Protein AF-A0A947S0Z4-F1 (afdb_monomer_lite)

pLDDT: mean 82.95, std 13.05, range [51.72, 96.88]

Foldseek 3Di:
DADDPVLLVQLVVCVVPDPLVVSCVVSVHDSVNSVVSCVVVVDDDDDPVVVVVVVVVVVVVVVVCPVVVVVLVVLLVVLCVVLVVVLQPADDDVCCVLAVVDPCQLVLVVCVVVVVVVSNVSSVLCVPCNNPSNSVSVVVSVVVSVVSVVVVVVVVD

Structure (mmCIF, N/CA/C/O backbone):
data_AF-A0A947S0Z4-F1
#
_entry.id   AF-A0A947S0Z4-F1
#
loop_
_atom_site.group_PDB
_atom_site.id
_atom_site.type_symbol
_atom_site.label_atom_id
_atom_site.label_alt_id
_atom_site.label_comp_id
_atom_site.label_asym_id
_atom_site.label_entity_id
_atom_site.label_seq_id
_atom_site.pdbx_PDB_ins_code
_atom_site.Cartn_x
_atom_site.Cartn_y
_atom_site.Cartn_z
_atom_site.occupancy
_atom_site.B_iso_or_equiv
_atom_site.auth_seq_id
_atom_site.auth_comp_id
_atom_site.auth_asym_id
_atom_site.auth_atom_id
_atom_site.pdbx_PDB_model_num
ATOM 1 N N . MET A 1 1 ? -19.292 -3.425 36.545 1.00 58.38 1 MET A N 1
ATOM 2 C CA . MET A 1 1 ? -19.664 -4.136 37.789 1.00 58.38 1 MET A CA 1
ATOM 3 C C . MET A 1 1 ? -19.475 -3.201 38.978 1.00 58.38 1 MET A C 1
ATOM 5 O O . MET A 1 1 ? -18.465 -2.505 39.003 1.00 58.38 1 MET A O 1
ATOM 9 N N . PRO A 1 2 ? -20.421 -3.121 39.925 1.00 74.00 2 PRO A N 1
ATOM 10 C CA . PRO A 1 2 ? -20.251 -2.324 41.139 1.00 74.00 2 PRO A CA 1
ATOM 11 C C . PRO A 1 2 ? -19.245 -2.976 42.106 1.00 74.00 2 PRO A C 1
ATOM 13 O O . PRO A 1 2 ? -19.166 -4.197 42.194 1.00 74.00 2 PRO A O 1
ATOM 16 N N . LEU A 1 3 ? -18.493 -2.160 42.855 1.00 80.56 3 LEU A N 1
ATOM 17 C CA . LEU A 1 3 ? -17.556 -2.642 43.880 1.00 80.56 3 LEU A CA 1
ATOM 18 C C . LEU A 1 3 ? -18.289 -3.345 45.032 1.00 80.56 3 LEU A C 1
ATOM 20 O O . LEU A 1 3 ? -19.198 -2.766 45.645 1.00 80.56 3 LEU A O 1
ATOM 24 N N . SER A 1 4 ? -17.817 -4.539 45.391 1.00 85.00 4 SER A N 1
ATOM 25 C CA . SER A 1 4 ? -18.275 -5.295 46.560 1.00 85.00 4 SER A CA 1
ATOM 26 C C . SER A 1 4 ? -17.921 -4.587 47.878 1.00 85.00 4 SER A C 1
ATOM 28 O O . SER A 1 4 ? -16.979 -3.791 47.960 1.00 85.00 4 SER A O 1
ATOM 30 N N . LYS A 1 5 ? -18.671 -4.888 48.947 1.00 83.06 5 LYS A N 1
ATOM 31 C CA . LYS A 1 5 ? -18.429 -4.356 50.302 1.00 83.06 5 LYS A CA 1
ATOM 32 C C . LYS A 1 5 ? -17.011 -4.681 50.799 1.00 83.06 5 LYS A C 1
ATOM 34 O O . LYS A 1 5 ? -16.371 -3.821 51.405 1.00 83.06 5 LYS A O 1
ATOM 39 N N . SER A 1 6 ? -16.496 -5.874 50.490 1.00 82.31 6 SER A N 1
ATOM 40 C CA . SER A 1 6 ? -15.129 -6.292 50.843 1.00 82.31 6 SER A CA 1
ATOM 41 C C . SER A 1 6 ? -14.069 -5.438 50.137 1.00 82.31 6 SER A C 1
ATOM 43 O O . SER A 1 6 ? -13.143 -4.939 50.775 1.00 82.31 6 SER A O 1
ATOM 45 N N . GLN A 1 7 ? -14.255 -5.181 48.842 1.00 83.56 7 GLN A N 1
ATOM 46 C CA . GLN A 1 7 ? -13.343 -4.390 48.013 1.00 83.56 7 GLN A CA 1
ATOM 47 C C . GLN A 1 7 ? -13.259 -2.936 48.498 1.00 83.56 7 GLN A C 1
ATOM 49 O O . GLN A 1 7 ? -12.165 -2.401 48.655 1.00 83.56 7 GLN A O 1
ATOM 54 N N . LYS A 1 8 ? -14.395 -2.320 48.852 1.00 85.19 8 LYS A N 1
ATOM 55 C CA . LYS A 1 8 ? -14.441 -0.963 49.436 1.00 85.19 8 LYS A CA 1
ATOM 56 C C . LYS A 1 8 ? -13.653 -0.862 50.747 1.00 85.19 8 LYS A C 1
ATOM 58 O O . LYS A 1 8 ? -12.938 0.116 50.964 1.00 85.19 8 LYS A O 1
ATOM 63 N N . LYS A 1 9 ? -13.745 -1.883 51.609 1.00 85.38 9 LYS A N 1
ATOM 64 C CA . LYS A 1 9 ? -12.988 -1.951 52.871 1.00 85.38 9 LYS A CA 1
ATOM 65 C C . LYS A 1 9 ? -11.477 -1.995 52.617 1.00 85.38 9 LYS A C 1
ATOM 67 O O . LYS A 1 9 ? -10.726 -1.298 53.296 1.00 85.38 9 LYS A O 1
ATOM 72 N N . ILE A 1 10 ? -11.038 -2.760 51.615 1.00 83.06 10 ILE A N 1
ATOM 73 C CA . ILE A 1 10 ? -9.619 -2.871 51.244 1.00 83.06 10 ILE A CA 1
ATOM 74 C C . ILE A 1 10 ? -9.102 -1.563 50.636 1.00 83.06 10 ILE A C 1
ATOM 76 O O . ILE A 1 10 ? -8.021 -1.118 51.021 1.00 83.06 10 ILE A O 1
ATOM 80 N N . ILE A 1 11 ? -9.882 -0.913 49.761 1.00 83.19 11 ILE A N 1
ATOM 81 C CA . ILE A 1 11 ? -9.530 0.396 49.184 1.00 83.19 11 ILE A CA 1
ATOM 82 C C . ILE A 1 11 ? -9.284 1.411 50.304 1.00 83.19 11 ILE A C 1
ATOM 84 O O . ILE A 1 11 ? -8.232 2.038 50.336 1.00 83.19 11 ILE A O 1
ATOM 88 N N . ASN A 1 12 ? -10.192 1.506 51.279 1.00 82.38 12 ASN A N 1
ATOM 89 C CA . ASN A 1 12 ? -10.043 2.437 52.401 1.00 82.38 12 ASN A CA 1
ATOM 90 C C . ASN A 1 12 ? -8.803 2.159 53.268 1.00 82.38 12 ASN A C 1
ATOM 92 O O . ASN A 1 12 ? -8.225 3.096 53.809 1.00 82.38 12 ASN A O 1
ATOM 96 N N . LYS A 1 13 ? -8.389 0.892 53.397 1.00 83.62 13 LYS A N 1
ATOM 97 C CA . LYS A 1 13 ? -7.221 0.500 54.201 1.00 83.62 13 LYS A CA 1
ATOM 98 C C . LYS A 1 13 ? -5.891 0.724 53.470 1.00 83.62 13 LYS A C 1
ATOM 100 O O . LYS A 1 13 ? -4.904 1.066 54.114 1.00 83.62 13 LYS A O 1
ATOM 105 N N . LYS A 1 14 ? -5.846 0.492 52.153 1.00 81.19 14 LYS A N 1
ATOM 106 C CA . LYS A 1 14 ? -4.604 0.513 51.357 1.00 81.19 14 LYS A CA 1
ATOM 107 C C . LYS A 1 14 ? -4.337 1.841 50.652 1.00 81.19 14 LYS A C 1
ATOM 109 O O . LYS A 1 14 ? -3.178 2.221 50.538 1.00 81.19 14 LYS A O 1
ATOM 114 N N . TYR A 1 15 ? -5.373 2.553 50.214 1.00 71.44 15 TYR A N 1
ATOM 115 C CA . TYR A 1 15 ? -5.228 3.775 49.419 1.00 71.44 15 TYR A CA 1
ATOM 116 C C . TYR A 1 15 ? -4.416 4.902 50.087 1.00 71.44 15 TYR A C 1
ATOM 118 O O . TYR A 1 15 ? -3.659 5.561 49.386 1.00 71.44 15 TYR A O 1
ATOM 126 N N . PRO A 1 16 ? -4.467 5.118 51.418 1.00 72.94 16 PRO A N 1
ATOM 127 C CA . PRO A 1 16 ? -3.610 6.133 52.035 1.00 72.94 16 PRO A CA 1
ATOM 128 C C . PR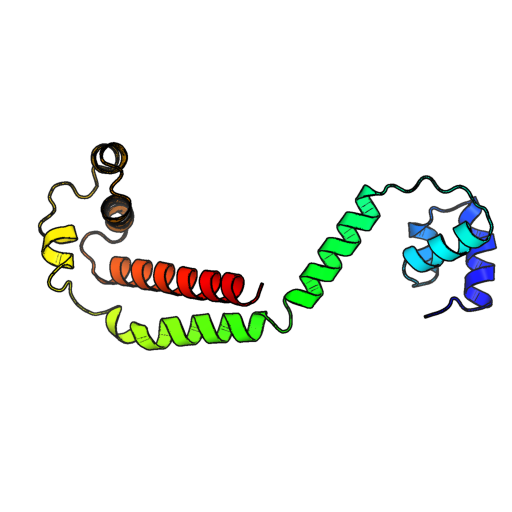O A 1 16 ? -2.107 5.827 51.914 1.00 72.94 16 PRO A C 1
ATOM 130 O O . PRO A 1 16 ? -1.293 6.722 52.097 1.00 72.94 16 PRO A O 1
ATOM 133 N N . LYS A 1 17 ? -1.739 4.565 51.646 1.00 77.19 17 LYS A N 1
ATOM 134 C CA . LYS A 1 17 ? -0.350 4.080 51.601 1.00 77.19 17 LYS A CA 1
ATOM 135 C C . LYS A 1 17 ? 0.129 3.732 50.188 1.00 77.19 17 LYS A C 1
ATOM 137 O O . LYS A 1 17 ? 1.324 3.774 49.932 1.00 77.19 17 LYS A O 1
ATOM 142 N N . ASN A 1 18 ? -0.793 3.391 49.289 1.00 74.94 18 ASN A N 1
ATOM 143 C CA . ASN A 1 18 ? -0.501 2.861 47.960 1.00 74.94 18 ASN A CA 1
ATOM 144 C C . ASN A 1 18 ? -1.173 3.705 46.876 1.00 74.94 18 ASN A C 1
ATOM 146 O O . ASN A 1 18 ? -2.269 4.230 47.073 1.00 74.94 18 ASN A O 1
ATOM 150 N N . SER A 1 19 ? -0.577 3.753 45.685 1.00 78.31 19 SER A N 1
ATOM 151 C CA . SER A 1 19 ? -1.202 4.429 44.544 1.00 78.31 19 SER A CA 1
ATOM 152 C C . SER A 1 19 ? -2.518 3.749 44.128 1.00 78.31 19 SER A C 1
ATOM 154 O O . SER A 1 19 ? -2.777 2.579 44.440 1.00 78.31 19 SER A O 1
ATOM 156 N N . VAL A 1 20 ? -3.368 4.476 43.392 1.00 77.75 20 VAL A N 1
ATOM 157 C CA . VAL A 1 20 ? -4.626 3.945 42.828 1.00 77.75 20 VAL A CA 1
ATOM 158 C C . VAL A 1 20 ? -4.367 2.658 42.038 1.00 77.75 20 VAL A C 1
ATOM 160 O O . VAL A 1 20 ? -5.071 1.670 42.234 1.00 77.75 20 VAL A O 1
ATOM 163 N N . SER A 1 21 ? -3.314 2.655 41.215 1.00 76.00 21 SER A N 1
ATOM 164 C CA . SER A 1 21 ? -2.920 1.522 40.372 1.00 76.00 21 SER A CA 1
ATOM 165 C C . SER A 1 21 ? -2.524 0.293 41.196 1.00 76.00 21 SER A C 1
ATOM 167 O O . SER A 1 21 ? -3.026 -0.811 40.980 1.00 76.00 21 SER A O 1
ATOM 169 N N . GLN A 1 22 ? -1.711 0.484 42.241 1.00 77.50 22 GLN A N 1
ATOM 170 C CA . GLN A 1 22 ? -1.331 -0.596 43.159 1.00 77.50 22 GLN A CA 1
ATOM 171 C C . GLN A 1 22 ? -2.538 -1.146 43.931 1.00 77.50 22 GLN A C 1
ATOM 173 O O . GLN A 1 22 ? -2.656 -2.354 44.149 1.00 77.50 22 GLN A O 1
ATOM 178 N N . THR A 1 23 ? -3.457 -0.266 44.330 1.00 78.50 23 THR A N 1
ATOM 179 C CA . THR A 1 23 ? -4.677 -0.651 45.045 1.00 78.50 23 THR A CA 1
ATOM 180 C C . THR A 1 23 ? -5.593 -1.476 44.143 1.00 78.50 23 THR A C 1
ATOM 182 O O . THR A 1 23 ? -6.026 -2.551 44.555 1.00 78.50 23 THR A O 1
ATOM 185 N N . ALA A 1 24 ? -5.809 -1.034 42.904 1.00 80.38 24 ALA A N 1
ATOM 186 C CA . ALA A 1 24 ? -6.599 -1.727 41.889 1.00 80.38 24 ALA A CA 1
ATOM 187 C C . ALA A 1 24 ? -6.026 -3.113 41.554 1.00 80.38 24 ALA A C 1
ATOM 189 O O . ALA A 1 24 ? -6.744 -4.114 41.634 1.00 80.38 24 ALA A O 1
ATOM 190 N N . LYS A 1 25 ? -4.707 -3.196 41.321 1.00 83.69 25 LYS A N 1
ATOM 191 C CA . LYS A 1 25 ? -3.999 -4.458 41.059 1.00 83.69 25 LYS A CA 1
ATOM 192 C C . LYS A 1 25 ? -4.118 -5.441 42.225 1.00 83.69 25 LYS A C 1
ATOM 194 O O . LYS A 1 25 ? -4.318 -6.628 42.007 1.00 83.69 25 LYS A O 1
ATOM 199 N N . SER A 1 26 ? -4.079 -4.950 43.466 1.00 78.00 26 SER A N 1
ATOM 200 C CA . SER A 1 26 ? -4.195 -5.802 44.659 1.00 78.00 26 SER A CA 1
ATOM 201 C C . SER A 1 26 ? -5.597 -6.364 44.918 1.00 78.00 26 SER A C 1
ATOM 203 O O . SER A 1 26 ? -5.743 -7.264 45.741 1.00 78.00 26 SER A O 1
ATOM 205 N N . ILE A 1 27 ? -6.624 -5.810 44.268 1.00 82.12 27 ILE A N 1
ATOM 206 C CA . ILE A 1 27 ? -8.027 -6.225 44.414 1.00 82.12 27 ILE A CA 1
ATOM 207 C C . ILE A 1 27 ? -8.519 -6.902 43.117 1.00 82.12 27 ILE A C 1
ATOM 209 O O . ILE A 1 27 ? -9.616 -7.452 43.091 1.00 82.12 27 ILE A O 1
ATOM 213 N N . GLY A 1 28 ? -7.708 -6.896 42.050 1.00 80.75 28 GLY A N 1
ATOM 214 C CA . GLY A 1 28 ? -8.069 -7.454 40.745 1.00 80.75 28 GLY A CA 1
ATOM 215 C C . GLY A 1 28 ? -9.200 -6.685 40.059 1.00 80.75 28 GLY A C 1
ATOM 216 O O . GLY A 1 28 ? -10.027 -7.284 39.380 1.00 80.75 28 GLY A O 1
ATOM 217 N N . VAL A 1 29 ? -9.287 -5.371 40.280 1.00 82.38 29 VAL A N 1
ATOM 218 C CA . VAL A 1 29 ? -10.373 -4.523 39.761 1.00 82.38 29 VAL A CA 1
ATOM 219 C C . VAL A 1 29 ? -9.796 -3.452 38.844 1.00 82.38 29 VAL A C 1
ATOM 221 O O . VAL A 1 29 ? -8.670 -3.010 39.051 1.00 82.38 29 VAL A O 1
ATOM 224 N N . GLU A 1 30 ? -10.569 -3.010 37.850 1.00 78.31 30 GLU A N 1
ATOM 225 C CA . GLU A 1 30 ? -10.203 -1.862 37.015 1.00 78.31 30 GLU A CA 1
ATOM 226 C C . GLU A 1 30 ? -9.928 -0.609 37.868 1.00 78.31 30 GLU A C 1
ATOM 228 O O . GLU A 1 30 ? -10.695 -0.267 38.776 1.00 78.31 30 GLU A O 1
ATOM 233 N N . GLU A 1 31 ? -8.855 0.112 37.533 1.00 78.06 31 GLU A N 1
ATOM 234 C CA . GLU A 1 31 ? -8.451 1.358 38.203 1.00 78.06 31 GLU A CA 1
ATOM 235 C C . GLU A 1 31 ? -9.572 2.409 38.211 1.00 78.06 31 GLU A C 1
ATOM 237 O O . GLU A 1 31 ? -9.771 3.100 39.211 1.00 78.06 31 GLU A O 1
ATOM 242 N N . ASP A 1 32 ? -10.367 2.466 37.139 1.00 76.38 32 ASP A N 1
ATOM 243 C CA . ASP A 1 32 ? -11.504 3.382 36.983 1.00 76.38 32 ASP A CA 1
ATOM 244 C C . ASP A 1 32 ? -12.575 3.197 38.073 1.00 76.38 32 ASP A C 1
ATOM 246 O O . ASP A 1 32 ? -13.158 4.164 38.566 1.00 76.38 32 ASP A O 1
ATOM 250 N N . LEU A 1 33 ? -12.808 1.959 38.522 1.00 79.31 33 LEU A N 1
ATOM 251 C CA . LEU A 1 33 ? -13.787 1.680 39.576 1.00 79.31 33 LEU A CA 1
ATOM 252 C C . LEU A 1 33 ? -13.295 2.161 40.945 1.00 79.31 33 LEU A C 1
ATOM 254 O O . LEU A 1 33 ? -14.088 2.667 41.744 1.00 79.31 33 LEU A O 1
ATOM 258 N N . VAL A 1 34 ? -11.992 2.035 41.207 1.00 79.25 34 VAL A N 1
ATOM 259 C CA . VAL A 1 34 ? -11.357 2.534 42.434 1.00 79.25 34 VAL A CA 1
ATOM 260 C C . VAL A 1 34 ? -11.372 4.065 42.450 1.00 79.25 34 VAL A C 1
ATOM 262 O O . VAL A 1 34 ? -11.739 4.654 43.468 1.00 79.25 34 VAL A O 1
ATOM 265 N N . LEU A 1 35 ? -11.069 4.705 41.315 1.00 77.81 35 LEU A N 1
ATOM 266 C CA . LEU A 1 35 ? -11.138 6.161 41.147 1.00 77.81 35 LEU A CA 1
ATOM 267 C C . LEU A 1 35 ? -12.548 6.700 41.394 1.00 77.81 35 LEU A C 1
ATOM 269 O O . LEU A 1 35 ? -12.724 7.568 42.246 1.00 77.81 35 LEU A O 1
ATOM 273 N N . LYS A 1 36 ? -13.566 6.132 40.735 1.00 82.56 36 LYS A N 1
ATOM 274 C CA . LYS A 1 36 ? -14.973 6.535 40.913 1.00 82.56 36 LYS A CA 1
ATOM 275 C C . LYS A 1 36 ? -15.442 6.429 42.364 1.00 82.56 36 LYS A C 1
ATOM 277 O O . LYS A 1 36 ? -16.220 7.260 42.830 1.00 82.56 36 LYS A O 1
ATOM 282 N N . TYR A 1 37 ? -14.981 5.415 43.098 1.00 83.19 37 TYR A N 1
ATOM 283 C CA . TYR A 1 37 ? -15.312 5.259 44.516 1.00 83.19 37 TYR A CA 1
ATOM 284 C C . TYR A 1 37 ? -14.661 6.326 45.401 1.00 83.19 37 TYR A C 1
ATOM 286 O O . TYR A 1 37 ? -15.323 6.861 46.291 1.00 83.19 37 TYR A O 1
ATOM 294 N N . LEU A 1 38 ? -13.388 6.643 45.160 1.00 81.75 38 LEU A N 1
ATOM 295 C CA . LEU A 1 38 ? -12.654 7.654 45.922 1.00 81.75 38 LEU A CA 1
ATOM 296 C C . LEU A 1 38 ? -13.158 9.075 45.626 1.00 81.75 38 LEU A C 1
ATOM 298 O O . LEU A 1 38 ? -13.284 9.876 46.551 1.00 81.75 38 LEU A O 1
ATOM 302 N N . GLU A 1 39 ? -13.539 9.356 44.378 1.00 79.19 39 GLU A N 1
ATOM 303 C CA . GLU A 1 39 ? -14.181 10.614 43.975 1.00 79.19 39 GLU A CA 1
ATOM 304 C C . GLU A 1 39 ? -15.549 10.790 44.641 1.00 79.19 39 GLU A C 1
ATOM 306 O O . GLU A 1 39 ? -15.820 11.843 45.214 1.00 79.19 39 GLU A O 1
ATOM 311 N N . LYS A 1 40 ? -16.379 9.735 44.683 1.00 84.12 40 LYS A N 1
ATOM 312 C CA . LYS A 1 40 ? -17.658 9.748 45.421 1.00 84.12 40 LYS A CA 1
ATOM 313 C C . LYS A 1 40 ? -17.473 10.018 46.921 1.00 84.12 40 LYS A C 1
ATOM 315 O O . LYS A 1 40 ? -18.398 10.479 47.582 1.00 84.12 40 LYS A O 1
ATOM 320 N N . LYS A 1 41 ? -16.289 9.725 47.462 1.00 82.38 41 LYS A N 1
ATOM 321 C CA . LYS A 1 41 ? -15.918 9.959 48.863 1.00 82.38 41 LYS A CA 1
ATOM 322 C C . LYS A 1 41 ? -15.270 11.336 49.097 1.00 82.38 41 LYS A C 1
ATOM 324 O O 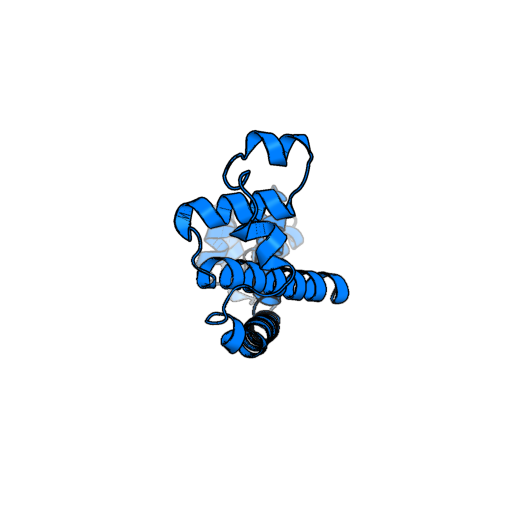. LYS A 1 41 ? -14.879 11.628 50.221 1.00 82.38 41 LYS A O 1
ATOM 329 N N . GLY A 1 42 ? -15.130 12.166 48.062 1.00 71.50 42 GLY A N 1
ATOM 330 C CA . GLY A 1 42 ? -14.562 13.513 48.169 1.00 71.50 42 GLY A CA 1
ATOM 331 C C . GLY A 1 42 ? -13.031 13.568 48.213 1.00 71.50 42 GLY A C 1
ATOM 332 O O . GLY A 1 42 ? -12.465 14.598 48.573 1.00 71.50 42 GLY A O 1
ATOM 333 N N . VAL A 1 43 ? -12.332 12.487 47.851 1.00 78.31 43 VAL A N 1
ATOM 334 C CA . VAL A 1 43 ? -10.864 12.490 47.782 1.00 78.31 43 VAL A CA 1
ATOM 335 C C . VAL A 1 43 ? -10.419 13.243 46.524 1.00 78.31 43 VAL A C 1
ATOM 337 O O . VAL A 1 43 ? -10.713 12.820 45.407 1.00 78.31 43 VAL A O 1
ATOM 340 N N . LYS A 1 44 ? -9.675 14.346 46.688 1.00 62.62 44 LYS A N 1
ATOM 341 C CA . LYS A 1 44 ? -9.085 15.098 45.568 1.00 62.62 44 LYS A CA 1
ATOM 342 C C . LYS A 1 44 ? -7.892 14.334 44.990 1.00 62.62 44 LYS A C 1
ATOM 344 O O . LYS A 1 44 ? -6.791 14.387 45.528 1.00 62.62 44 LYS A O 1
ATOM 349 N N . ILE A 1 45 ? -8.111 13.623 43.890 1.00 67.50 45 ILE A N 1
ATOM 350 C CA . ILE A 1 45 ? -7.061 12.911 43.152 1.00 67.50 45 ILE A CA 1
ATOM 351 C C . ILE A 1 45 ? -6.610 13.790 41.981 1.00 67.50 45 ILE A C 1
ATOM 353 O O . ILE A 1 45 ? -7.438 14.223 41.179 1.00 67.50 45 ILE A O 1
ATOM 357 N N . LYS A 1 46 ? -5.300 14.044 41.844 1.00 60.69 46 LYS A N 1
ATOM 358 C CA . LYS A 1 46 ? -4.738 14.644 40.621 1.00 60.69 46 LYS A CA 1
ATOM 359 C C . LYS A 1 46 ? -4.915 13.645 39.471 1.00 60.69 46 LYS A C 1
ATOM 361 O O . LYS A 1 46 ? -4.143 12.698 39.343 1.00 60.69 46 LYS A O 1
ATOM 366 N N . ARG A 1 47 ? -5.952 13.832 38.648 1.00 57.59 47 ARG A N 1
ATOM 367 C CA . ARG A 1 47 ? -6.133 13.069 37.405 1.00 57.59 47 ARG A CA 1
ATOM 368 C C . ARG A 1 47 ? -5.028 13.452 36.426 1.00 57.59 47 ARG A C 1
ATOM 370 O O . ARG A 1 47 ? -5.030 14.566 35.909 1.00 57.59 47 ARG A O 1
ATOM 377 N N . ASN A 1 48 ? -4.155 12.510 36.086 1.00 54.50 48 ASN A N 1
ATOM 378 C CA . ASN A 1 48 ? -3.452 12.580 34.809 1.00 54.50 48 ASN A CA 1
ATOM 379 C C . ASN A 1 48 ? -4.479 12.264 33.710 1.00 54.50 48 ASN A C 1
ATOM 381 O O . ASN A 1 48 ? -4.704 11.103 33.386 1.00 54.50 48 ASN A O 1
ATOM 385 N N . LYS A 1 49 ? -5.149 13.292 33.164 1.00 52.88 49 LYS A N 1
ATOM 386 C CA . LYS A 1 49 ? -6.106 13.146 32.041 1.00 52.88 49 LYS A CA 1
ATOM 387 C C . LYS A 1 49 ? -5.513 12.332 30.879 1.00 52.88 49 LYS A C 1
ATOM 389 O O . LYS A 1 49 ? -6.207 11.506 30.298 1.00 52.88 49 LYS A O 1
ATOM 394 N N . ILE A 1 50 ? -4.206 12.484 30.656 1.00 53.44 50 ILE A N 1
ATOM 395 C CA . ILE A 1 50 ? -3.426 11.814 29.608 1.00 53.44 50 ILE A CA 1
ATOM 396 C C . ILE A 1 50 ? -3.482 10.279 29.722 1.00 53.44 50 ILE A C 1
ATOM 398 O O . ILE A 1 50 ? -3.566 9.594 28.708 1.00 53.44 50 ILE A O 1
ATOM 402 N N . SER A 1 51 ? -3.470 9.701 30.932 1.00 54.97 51 SER A N 1
ATOM 403 C CA . SER A 1 51 ? -3.473 8.235 31.079 1.00 54.97 51 SER A CA 1
ATOM 404 C C . SER A 1 51 ? -4.858 7.617 30.885 1.00 54.97 51 SER A C 1
ATOM 406 O O . SER A 1 51 ? -4.957 6.479 30.431 1.00 54.97 51 SER A O 1
ATOM 408 N N . LEU A 1 52 ? -5.923 8.362 31.197 1.00 57.41 52 LEU A N 1
ATOM 409 C CA . LEU A 1 52 ? -7.312 7.927 31.024 1.00 57.41 52 LEU A CA 1
ATOM 410 C C . LEU A 1 52 ? -7.754 7.996 29.559 1.00 57.41 52 LEU A C 1
ATOM 412 O O . LEU A 1 52 ? -8.397 7.060 29.090 1.00 57.41 52 LEU A O 1
ATOM 416 N N . GLU A 1 53 ? -7.381 9.048 28.825 1.00 57.88 53 GLU A N 1
ATOM 417 C CA . GLU A 1 53 ? -7.648 9.142 27.381 1.00 57.88 53 GLU A CA 1
ATOM 418 C C . GLU A 1 53 ? -6.866 8.087 26.600 1.00 57.88 53 GLU A C 1
ATOM 420 O O . GLU A 1 53 ? -7.470 7.333 25.840 1.00 57.88 53 GLU A O 1
ATOM 425 N N . LYS A 1 54 ? -5.571 7.915 26.894 1.00 55.06 54 LYS A N 1
ATOM 426 C CA . LYS A 1 54 ? -4.737 6.892 26.248 1.00 55.06 54 LYS A CA 1
ATOM 427 C C . LYS A 1 54 ? -5.259 5.469 26.486 1.00 55.06 54 LYS A C 1
ATOM 429 O O . LYS A 1 54 ? -5.310 4.670 25.558 1.00 55.06 54 LYS A O 1
ATOM 434 N N . ASN A 1 55 ? -5.703 5.140 27.704 1.00 52.09 55 ASN A N 1
ATOM 435 C CA . ASN A 1 55 ? -6.310 3.829 27.982 1.00 52.09 55 ASN A CA 1
ATOM 436 C C . ASN A 1 55 ? -7.663 3.641 27.284 1.00 52.09 55 ASN A C 1
ATOM 438 O O . ASN A 1 55 ? -8.014 2.525 26.896 1.00 52.09 55 ASN A O 1
ATOM 442 N N . ARG A 1 56 ? -8.441 4.719 27.139 1.00 55.75 56 ARG A N 1
ATOM 443 C CA . ARG A 1 56 ? -9.744 4.674 26.474 1.00 55.75 56 ARG A CA 1
ATOM 444 C C . ARG A 1 56 ? -9.586 4.498 24.969 1.00 55.75 56 ARG A C 1
ATOM 446 O O . ARG A 1 56 ? -10.287 3.658 24.414 1.00 55.75 56 ARG A O 1
ATOM 453 N N . GLU A 1 57 ? -8.641 5.199 24.346 1.00 58.69 57 GLU A N 1
ATOM 454 C CA . GLU A 1 57 ? -8.263 4.973 22.952 1.00 58.69 57 GLU A CA 1
ATOM 455 C C . GLU A 1 57 ? -7.810 3.529 22.750 1.00 58.69 57 GLU A C 1
ATOM 457 O O . GLU A 1 57 ? -8.471 2.798 22.020 1.00 58.69 57 GLU A O 1
ATOM 462 N N . VAL A 1 58 ? -6.761 3.063 23.439 1.00 60.72 58 VAL A N 1
ATOM 463 C CA . VAL A 1 58 ? -6.201 1.706 23.248 1.00 60.72 58 VAL A CA 1
ATOM 464 C C . VAL A 1 58 ? -7.275 0.613 23.370 1.00 60.72 58 VAL A C 1
ATOM 466 O O . VAL A 1 58 ? -7.293 -0.354 22.605 1.00 60.72 58 VAL A O 1
ATOM 469 N N . ARG A 1 59 ? -8.231 0.783 24.291 1.00 57.94 59 ARG A N 1
ATOM 470 C CA . ARG A 1 59 ? -9.351 -0.146 24.490 1.00 57.94 59 ARG A CA 1
ATOM 471 C C . ARG A 1 59 ? -10.441 -0.047 23.413 1.00 57.94 59 ARG A C 1
ATOM 473 O O . ARG A 1 59 ? -11.100 -1.054 23.146 1.00 57.94 59 ARG A O 1
ATOM 480 N N . LEU A 1 60 ? -10.652 1.125 22.814 1.00 58.09 60 LEU A N 1
ATOM 481 C CA . LEU A 1 60 ? -11.546 1.311 21.667 1.00 58.09 60 LEU A CA 1
ATOM 482 C C . LEU A 1 60 ? -10.946 0.674 20.409 1.00 58.09 60 LEU A C 1
ATOM 484 O O . LEU A 1 60 ? -11.629 -0.129 19.774 1.00 58.09 60 LEU A O 1
ATOM 488 N N . TRP A 1 61 ? -9.658 0.910 20.133 1.00 53.91 61 TRP A N 1
ATOM 489 C CA . TRP A 1 61 ? -8.930 0.260 19.039 1.00 53.91 61 TRP A CA 1
ATOM 490 C C . TRP A 1 61 ? -8.983 -1.271 19.180 1.00 53.91 61 TRP A C 1
ATOM 492 O O . TRP A 1 61 ? -9.450 -1.956 18.275 1.00 53.91 61 TRP A O 1
ATOM 502 N N . GLY A 1 62 ? -8.661 -1.827 20.355 1.00 56.03 62 GLY A N 1
ATOM 503 C CA . GLY A 1 62 ? -8.647 -3.284 20.569 1.00 56.03 62 GLY A CA 1
ATOM 504 C C . GLY A 1 62 ? -9.994 -4.009 20.382 1.00 56.03 62 GLY A C 1
ATOM 505 O O . GLY A 1 62 ? -10.011 -5.210 20.109 1.00 56.03 62 GLY A O 1
ATOM 506 N N . LYS A 1 63 ? -11.134 -3.312 20.511 1.00 52.59 63 LYS A N 1
ATOM 507 C CA . LYS A 1 63 ? -12.465 -3.867 20.188 1.00 52.59 63 LYS A CA 1
ATOM 508 C C . LYS A 1 63 ? -12.881 -3.620 18.740 1.00 52.59 63 LYS A C 1
ATOM 510 O O . LYS A 1 63 ? -13.657 -4.412 18.210 1.00 52.59 63 LYS A O 1
ATOM 515 N N . PHE A 1 64 ? -12.377 -2.555 18.120 1.00 51.72 64 PHE A N 1
ATOM 516 C CA . PHE A 1 64 ? -12.624 -2.238 16.718 1.00 51.72 64 PHE A CA 1
ATOM 517 C C . PHE A 1 64 ? -12.003 -3.288 15.791 1.00 51.72 64 PHE A C 1
ATOM 519 O O . PHE A 1 64 ? -12.662 -3.709 14.844 1.00 51.72 64 PHE A O 1
ATOM 526 N N . PHE A 1 65 ? -10.800 -3.777 16.110 1.00 55.94 65 PHE A N 1
ATOM 527 C CA . PHE A 1 65 ? -10.087 -4.770 15.300 1.00 55.94 65 PHE A CA 1
ATOM 528 C C . PHE A 1 65 ? -10.858 -6.108 15.200 1.00 55.94 65 PHE A C 1
ATOM 530 O O . PHE A 1 65 ? -11.298 -6.473 14.117 1.00 55.94 65 PHE A O 1
ATOM 537 N N . LYS A 1 66 ? -11.258 -6.762 16.300 1.00 58.97 66 LYS A N 1
ATOM 538 C CA . LYS A 1 66 ? -11.733 -8.173 16.271 1.00 58.97 66 LYS A CA 1
ATOM 539 C C . LYS A 1 66 ? -12.823 -8.576 15.254 1.00 58.97 66 LYS A C 1
ATOM 541 O O . LYS A 1 66 ? -12.850 -9.736 14.856 1.00 58.97 66 LYS A O 1
ATOM 546 N N . ARG A 1 67 ? -13.756 -7.691 14.873 1.00 63.66 67 ARG A N 1
ATOM 547 C CA . ARG A 1 67 ? -14.796 -7.990 13.855 1.00 63.66 67 ARG A CA 1
ATOM 548 C C . ARG A 1 67 ? -14.480 -7.382 12.486 1.00 63.66 67 ARG A C 1
ATOM 550 O O . ARG A 1 67 ? -14.921 -7.898 11.467 1.00 63.66 67 ARG A O 1
ATOM 557 N N . THR A 1 68 ? -13.714 -6.299 12.481 1.00 74.94 68 THR A N 1
ATOM 558 C CA . THR A 1 68 ? -13.221 -5.622 11.279 1.00 74.94 68 THR A CA 1
ATOM 559 C C . THR A 1 68 ? -12.144 -6.449 10.585 1.00 74.94 68 THR A C 1
ATOM 561 O O . THR A 1 68 ? -12.107 -6.498 9.361 1.00 74.94 68 THR A O 1
ATOM 564 N N . ASP A 1 69 ? -11.328 -7.151 11.368 1.00 81.62 69 ASP A N 1
ATOM 565 C CA . ASP A 1 69 ? -10.183 -7.923 10.892 1.00 81.62 69 ASP A CA 1
ATOM 566 C C . ASP A 1 69 ? -10.600 -9.030 9.933 1.00 81.62 69 ASP A C 1
ATOM 568 O O . ASP A 1 69 ? -9.938 -9.235 8.925 1.00 81.62 69 ASP A O 1
ATOM 572 N N . LEU A 1 70 ? -11.725 -9.706 10.197 1.00 87.56 70 LEU A N 1
ATOM 573 C CA . LEU A 1 70 ? -12.229 -10.760 9.313 1.00 87.56 70 LEU A CA 1
ATOM 574 C C . LEU A 1 70 ? -12.684 -10.213 7.958 1.00 87.56 70 LEU A C 1
ATOM 576 O O . LEU A 1 70 ? -12.426 -10.842 6.938 1.00 87.56 70 LEU A O 1
ATOM 580 N N . VAL A 1 71 ? -13.330 -9.045 7.943 1.00 91.19 71 VAL A N 1
ATOM 581 C CA . VAL A 1 71 ? -13.786 -8.406 6.700 1.00 91.19 71 VAL A CA 1
ATOM 582 C C . VAL A 1 71 ? -12.595 -7.885 5.901 1.00 91.19 71 VAL A C 1
ATOM 584 O O . VAL A 1 71 ? -12.520 -8.084 4.693 1.00 91.19 71 VAL A O 1
ATOM 587 N N . ILE A 1 72 ? -11.620 -7.265 6.566 1.00 92.44 72 ILE A N 1
ATOM 588 C CA . ILE A 1 72 ? -10.390 -6.816 5.906 1.00 92.44 72 ILE A CA 1
ATOM 589 C C . ILE A 1 72 ? -9.611 -8.013 5.365 1.00 92.44 72 ILE A C 1
ATOM 591 O O . ILE A 1 72 ? -9.181 -7.985 4.217 1.00 92.44 72 ILE A O 1
ATOM 595 N N . LEU A 1 73 ? -9.476 -9.084 6.149 1.00 93.44 73 LEU A N 1
ATOM 596 C CA . LEU A 1 73 ? -8.803 -10.301 5.712 1.00 93.44 73 LEU A CA 1
ATOM 597 C C . LEU A 1 73 ? -9.506 -10.921 4.500 1.00 93.44 73 LEU A C 1
ATOM 599 O O . LEU A 1 73 ? -8.831 -11.316 3.553 1.00 93.44 73 LEU A O 1
ATOM 603 N N . SER A 1 74 ? -10.843 -10.958 4.487 1.00 94.56 74 SER A N 1
ATOM 604 C CA . SER A 1 74 ? -11.591 -11.448 3.328 1.00 94.56 74 SER A CA 1
ATOM 605 C C . SER A 1 74 ? -11.410 -10.551 2.104 1.00 94.56 74 SER A C 1
ATOM 607 O O . SER A 1 74 ? -11.275 -11.065 1.000 1.00 94.56 74 SER A O 1
ATOM 609 N N . LEU A 1 75 ? -11.363 -9.225 2.279 1.00 95.44 75 LEU A N 1
ATOM 610 C CA . LEU A 1 75 ? -11.119 -8.281 1.183 1.00 95.44 75 LEU A CA 1
ATOM 611 C C . LEU A 1 75 ? -9.710 -8.429 0.604 1.00 95.44 75 LEU A C 1
ATOM 613 O O . LEU A 1 75 ? -9.560 -8.457 -0.615 1.00 95.44 75 LEU A O 1
ATOM 617 N N . VAL A 1 76 ? -8.694 -8.572 1.458 1.00 95.62 76 VAL A N 1
ATOM 618 C CA . VAL A 1 76 ? -7.315 -8.850 1.031 1.00 95.62 76 VAL A CA 1
ATOM 619 C C . VAL A 1 76 ? -7.263 -10.162 0.259 1.00 95.62 76 VAL A C 1
ATOM 621 O O . VAL A 1 76 ? -6.732 -10.208 -0.847 1.00 95.62 76 VAL A O 1
ATOM 624 N N . PHE A 1 77 ? -7.862 -11.217 0.816 1.00 96.44 77 PHE A N 1
ATOM 625 C CA . PHE A 1 77 ? -7.882 -12.534 0.192 1.00 96.44 77 PHE A CA 1
ATOM 626 C C . PHE A 1 77 ? -8.562 -12.507 -1.179 1.00 96.44 77 PHE A C 1
ATOM 628 O O . PHE A 1 77 ? -7.982 -12.980 -2.151 1.00 96.44 77 PHE A O 1
ATOM 635 N N . LEU A 1 78 ? -9.755 -11.912 -1.279 1.00 96.88 78 LEU A N 1
ATOM 636 C CA . LEU A 1 78 ? -10.483 -11.787 -2.542 1.00 96.88 78 LEU A CA 1
ATOM 637 C C . LEU A 1 78 ? -9.720 -10.938 -3.565 1.00 96.88 78 LEU A C 1
ATOM 639 O O . LEU A 1 78 ? -9.646 -11.331 -4.726 1.00 96.88 78 LEU A O 1
ATOM 643 N N . SER A 1 79 ? -9.115 -9.823 -3.141 1.00 95.75 79 SER A N 1
ATOM 644 C CA . SER A 1 79 ? -8.317 -8.965 -4.031 1.00 95.75 79 SER A CA 1
ATOM 645 C C . SER A 1 79 ? -7.147 -9.738 -4.637 1.00 95.75 79 SER A C 1
ATOM 647 O O . SER A 1 79 ? -6.927 -9.682 -5.841 1.00 95.75 79 SER A O 1
ATOM 649 N N . ILE A 1 80 ? -6.424 -10.517 -3.829 1.00 95.50 80 ILE A N 1
ATOM 650 C CA . ILE A 1 80 ? -5.314 -11.335 -4.329 1.00 95.50 80 ILE A CA 1
ATOM 651 C C . ILE A 1 80 ? -5.837 -12.464 -5.220 1.00 95.50 80 ILE A C 1
ATOM 653 O O . ILE A 1 80 ? -5.285 -12.694 -6.290 1.00 95.50 80 ILE A O 1
ATOM 657 N N . LEU A 1 81 ? -6.905 -13.156 -4.813 1.00 96.69 81 LEU A N 1
ATOM 658 C CA . LEU A 1 81 ? -7.433 -14.320 -5.527 1.00 96.69 81 LEU A CA 1
ATOM 659 C C . LEU A 1 81 ? -7.866 -13.987 -6.959 1.00 96.69 81 LEU A C 1
ATOM 661 O O . LEU A 1 81 ? -7.616 -14.779 -7.862 1.00 96.69 81 LEU A O 1
ATOM 665 N N . VAL A 1 82 ? -8.474 -12.820 -7.181 1.00 96.00 82 VAL A N 1
ATOM 666 C CA . VAL A 1 82 ? -8.904 -12.384 -8.522 1.00 96.00 82 VAL A CA 1
ATOM 667 C C . VAL A 1 82 ? -7.710 -12.131 -9.451 1.00 96.00 82 VAL A C 1
ATOM 669 O O . VAL A 1 82 ? -7.791 -12.422 -10.642 1.00 96.00 82 VAL A O 1
ATOM 672 N N . TYR A 1 83 ? -6.593 -11.635 -8.911 1.00 94.38 83 TYR A N 1
ATOM 673 C CA . TYR A 1 83 ? -5.416 -11.240 -9.691 1.00 94.38 83 TYR A CA 1
ATOM 674 C C . TYR A 1 83 ? -4.237 -12.214 -9.592 1.00 94.38 83 TYR A C 1
ATOM 676 O O . TYR A 1 83 ? -3.197 -11.987 -10.201 1.00 94.38 83 TYR A O 1
ATOM 684 N N . ILE A 1 84 ? -4.362 -13.331 -8.872 1.00 94.62 84 ILE A N 1
ATOM 685 C CA . ILE A 1 84 ? -3.240 -14.266 -8.702 1.00 94.62 84 ILE A CA 1
ATOM 686 C C . ILE A 1 84 ? -2.743 -14.811 -10.046 1.00 94.62 84 ILE A C 1
ATOM 688 O O . ILE A 1 84 ? -1.544 -14.991 -10.238 1.00 94.62 84 ILE A O 1
ATOM 692 N N . ASN A 1 85 ? -3.654 -14.986 -11.006 1.00 94.62 85 ASN A N 1
ATOM 693 C CA . ASN A 1 85 ? -3.324 -15.452 -12.348 1.00 94.62 85 ASN A CA 1
ATOM 694 C C . ASN A 1 85 ? -2.511 -14.426 -13.150 1.00 94.62 85 ASN A C 1
ATOM 696 O O . ASN A 1 85 ? -1.753 -14.824 -14.029 1.00 94.62 85 ASN A O 1
ATOM 700 N N . SER A 1 86 ? -2.630 -13.125 -12.859 1.00 93.00 86 SER A N 1
ATOM 701 C CA . SER A 1 86 ? -1.884 -12.099 -13.594 1.00 93.00 86 SER A CA 1
ATOM 702 C C . SER A 1 86 ? -0.435 -11.972 -13.130 1.00 93.00 86 SER A C 1
ATOM 704 O O . SER A 1 86 ? 0.371 -11.405 -13.854 1.00 93.00 86 SER A O 1
ATOM 706 N N . LEU A 1 87 ? -0.061 -12.520 -11.966 1.00 94.31 87 LEU A N 1
ATOM 707 C CA . LEU A 1 87 ? 1.311 -12.423 -11.444 1.00 94.31 87 LEU A CA 1
ATOM 708 C C . LEU A 1 87 ? 2.364 -12.993 -12.402 1.00 94.31 87 LEU A C 1
ATOM 710 O O . LEU A 1 87 ? 3.466 -12.459 -12.472 1.00 94.31 87 LEU A O 1
ATOM 714 N N . TRP A 1 88 ? 2.022 -14.045 -13.144 1.00 94.50 88 TRP A N 1
ATOM 715 C CA . TRP A 1 88 ? 2.914 -14.698 -14.108 1.00 94.50 88 TRP A CA 1
ATOM 716 C C . TRP A 1 88 ? 2.640 -14.305 -15.563 1.00 94.50 88 TRP A C 1
ATOM 718 O O . TRP A 1 88 ? 3.202 -14.917 -16.465 1.00 94.50 88 TRP A O 1
ATOM 728 N N . GLY A 1 89 ? 1.771 -13.319 -15.801 1.00 93.00 89 GLY A N 1
ATOM 729 C CA . GLY A 1 89 ? 1.563 -12.780 -17.142 1.00 93.00 89 GLY A CA 1
ATOM 730 C C . GLY A 1 89 ? 2.787 -12.011 -17.638 1.00 93.00 89 GLY A C 1
ATOM 731 O O . GLY A 1 89 ? 3.555 -11.477 -16.837 1.00 93.00 89 GLY A O 1
ATOM 732 N N . ASP A 1 90 ? 2.947 -11.937 -18.956 1.00 95.06 90 ASP A N 1
ATOM 733 C CA . ASP A 1 90 ? 3.906 -11.035 -19.596 1.00 95.06 90 ASP A CA 1
ATOM 734 C C . ASP A 1 90 ? 3.400 -9.584 -19.570 1.00 95.06 90 ASP A C 1
ATOM 736 O O . ASP A 1 90 ? 2.230 -9.330 -19.285 1.00 95.06 90 ASP A O 1
ATOM 740 N N . PHE A 1 91 ? 4.275 -8.627 -19.890 1.00 94.31 91 PHE A N 1
ATOM 741 C CA . PHE A 1 91 ? 3.868 -7.236 -20.098 1.00 94.31 91 PHE A CA 1
ATOM 742 C C . PHE A 1 91 ? 2.908 -7.123 -21.285 1.00 94.31 91 PHE A C 1
ATOM 744 O O . PHE A 1 91 ? 3.172 -7.670 -22.359 1.00 94.31 91 PHE A O 1
ATOM 751 N N . VAL A 1 92 ? 1.819 -6.373 -21.116 1.00 91.06 92 VAL A N 1
ATOM 752 C CA . VAL A 1 92 ? 0.795 -6.206 -22.155 1.00 91.06 92 VAL A CA 1
ATOM 753 C C . VAL A 1 92 ? 0.599 -4.729 -22.472 1.00 91.06 92 VAL A C 1
ATOM 755 O O . VAL A 1 92 ? 0.623 -3.896 -21.580 1.00 91.06 92 VAL A O 1
ATOM 758 N N . SER A 1 93 ? 0.383 -4.414 -23.754 1.00 89.12 93 SER A N 1
ATOM 759 C CA . SER A 1 93 ? -0.098 -3.120 -24.267 1.00 89.12 93 SER A CA 1
ATOM 760 C C . SER A 1 93 ? 0.568 -1.876 -23.650 1.00 89.12 93 SER A C 1
ATOM 762 O O . SER A 1 93 ? 1.578 -1.389 -24.156 1.00 89.12 93 SER A O 1
ATOM 764 N N . ASP A 1 94 ? -0.011 -1.335 -22.581 1.00 87.00 94 ASP A N 1
ATOM 765 C CA . ASP A 1 94 ? 0.414 -0.126 -21.882 1.00 87.00 94 ASP A CA 1
ATOM 766 C C . ASP A 1 94 ? 1.701 -0.315 -21.067 1.00 87.00 94 ASP A C 1
ATOM 768 O O . ASP A 1 94 ? 2.525 0.609 -21.008 1.00 87.00 94 ASP A O 1
ATOM 772 N N . ASP A 1 95 ? 1.942 -1.518 -20.545 1.00 90.56 95 ASP A N 1
ATOM 773 C CA . ASP A 1 95 ? 3.183 -1.866 -19.850 1.00 90.56 95 ASP A CA 1
ATOM 774 C C . ASP A 1 95 ? 4.397 -1.768 -20.775 1.00 90.56 95 ASP A C 1
ATOM 776 O O . ASP A 1 95 ? 5.470 -1.341 -20.353 1.00 90.56 95 ASP A O 1
ATOM 780 N N . ILE A 1 96 ? 4.239 -2.118 -22.054 1.00 90.69 96 ILE A N 1
ATOM 781 C CA . ILE A 1 96 ? 5.342 -2.110 -23.021 1.00 90.69 96 ILE A CA 1
ATOM 782 C C . ILE A 1 96 ? 5.874 -0.684 -23.172 1.00 90.69 96 ILE A C 1
ATOM 784 O O . ILE A 1 96 ? 7.044 -0.425 -22.910 1.00 90.69 96 ILE A O 1
ATOM 788 N N . SER A 1 97 ? 4.995 0.270 -23.477 1.00 89.81 97 SER A N 1
ATOM 789 C CA . SER A 1 97 ? 5.397 1.671 -23.658 1.00 89.81 97 SER A CA 1
ATOM 790 C C . SER A 1 97 ? 5.899 2.341 -22.370 1.00 89.81 97 SER A C 1
ATOM 792 O O . SER A 1 97 ? 6.739 3.242 -22.413 1.00 89.81 97 SER A O 1
ATOM 794 N N . THR A 1 98 ? 5.386 1.915 -21.212 1.00 87.62 98 THR A N 1
ATOM 795 C CA . THR A 1 98 ? 5.664 2.566 -19.925 1.00 87.62 98 THR A CA 1
ATOM 796 C C . T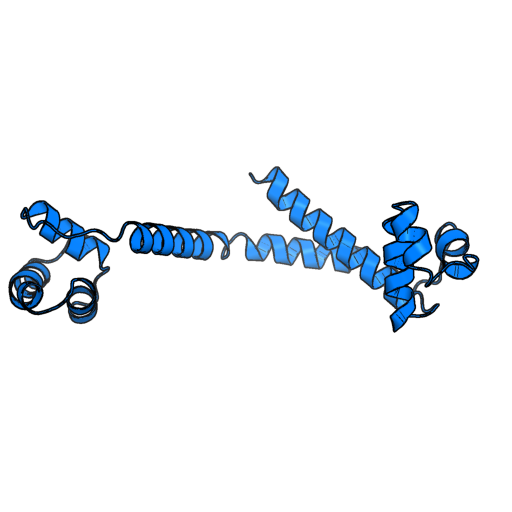HR A 1 98 ? 6.880 1.970 -19.220 1.00 87.62 98 THR A C 1
ATOM 798 O O . THR A 1 98 ? 7.584 2.687 -18.502 1.00 87.62 98 THR A O 1
ATOM 801 N N . ILE A 1 99 ? 7.133 0.678 -19.427 1.00 90.62 99 ILE A N 1
ATOM 802 C CA . ILE A 1 99 ? 8.169 -0.098 -18.749 1.00 90.62 99 ILE A CA 1
ATOM 803 C C . ILE A 1 99 ? 9.217 -0.566 -19.763 1.00 90.62 99 ILE A C 1
ATOM 805 O O . ILE A 1 99 ? 10.374 -0.180 -19.660 1.00 90.62 99 ILE A O 1
ATOM 809 N N . VAL A 1 100 ? 8.837 -1.366 -20.758 1.00 89.88 100 VAL A N 1
ATOM 810 C CA . VAL A 1 100 ? 9.804 -2.031 -21.654 1.00 89.88 100 VAL A CA 1
ATOM 811 C C . VAL A 1 100 ? 10.554 -1.032 -22.542 1.00 89.88 100 VAL A C 1
ATOM 813 O O . VAL A 1 100 ? 11.784 -1.025 -22.563 1.00 89.88 100 VAL A O 1
ATOM 816 N N . ASP A 1 101 ? 9.827 -0.145 -23.214 1.00 91.62 101 ASP A N 1
ATOM 817 C CA . ASP A 1 101 ? 10.377 0.824 -24.171 1.00 91.62 101 ASP A CA 1
ATOM 818 C C . ASP A 1 101 ? 10.897 2.098 -23.487 1.00 91.62 101 ASP A C 1
ATOM 820 O O . ASP A 1 101 ? 11.458 3.001 -24.112 1.00 91.62 101 ASP A O 1
ATOM 824 N N . ASN A 1 102 ? 10.712 2.203 -22.174 1.00 89.75 102 ASN A N 1
ATOM 825 C CA . ASN A 1 102 ? 11.009 3.412 -21.435 1.00 89.75 102 ASN A CA 1
ATOM 826 C C . ASN A 1 102 ? 12.477 3.459 -20.994 1.00 89.75 102 ASN A C 1
ATOM 828 O O . ASN A 1 102 ? 12.842 3.082 -19.879 1.00 89.75 102 ASN A O 1
ATOM 832 N N . HIS A 1 103 ? 13.323 4.027 -21.853 1.00 87.00 103 HIS A N 1
ATOM 833 C CA . HIS A 1 103 ? 14.755 4.221 -21.586 1.00 87.00 103 HIS A CA 1
ATOM 834 C C . HIS A 1 103 ? 15.067 5.111 -20.371 1.00 87.00 103 HIS A C 1
ATOM 836 O O . HIS A 1 103 ? 16.204 5.134 -19.902 1.00 87.00 103 HIS A O 1
ATOM 842 N N . LEU A 1 104 ? 14.082 5.854 -19.859 1.00 86.94 104 LEU A N 1
ATOM 843 C CA . LEU A 1 104 ? 14.234 6.704 -18.680 1.00 86.94 104 LEU A CA 1
ATOM 844 C C . LEU A 1 104 ? 13.935 5.950 -17.373 1.00 86.94 104 LEU A C 1
ATOM 846 O O . LEU A 1 104 ? 14.050 6.543 -16.296 1.00 86.94 104 LEU A O 1
ATOM 850 N N . LEU A 1 105 ? 13.562 4.665 -17.412 1.00 85.75 105 LEU A N 1
ATOM 851 C CA . LEU A 1 105 ? 13.402 3.864 -16.196 1.00 85.75 105 LEU A CA 1
ATOM 852 C C . LEU A 1 105 ? 14.661 3.908 -15.320 1.00 85.75 105 LEU A C 1
ATOM 854 O O . LEU A 1 105 ? 15.784 3.709 -15.777 1.00 85.75 105 LEU A O 1
ATOM 858 N N . GLY A 1 106 ? 14.461 4.171 -14.029 1.00 80.94 106 GLY A N 1
ATOM 859 C CA . GLY A 1 106 ? 15.552 4.313 -13.062 1.00 80.94 106 GLY A CA 1
ATOM 860 C C . GLY A 1 106 ? 16.122 5.732 -12.950 1.00 80.94 106 GLY A C 1
ATOM 861 O O . GLY A 1 106 ? 16.918 5.989 -12.047 1.00 80.94 106 GLY A O 1
ATOM 862 N N . THR A 1 107 ? 15.681 6.692 -13.774 1.00 86.81 107 THR A N 1
ATOM 863 C CA . THR A 1 107 ? 16.004 8.119 -13.580 1.00 86.81 107 THR A CA 1
ATOM 864 C C . THR A 1 107 ? 15.009 8.801 -12.635 1.00 86.81 107 THR A C 1
ATOM 866 O O . THR A 1 107 ? 14.169 9.610 -13.023 1.00 86.81 107 THR A O 1
ATOM 869 N N . PHE A 1 108 ? 15.123 8.502 -11.338 1.00 86.19 108 PHE A N 1
ATOM 870 C CA . PHE A 1 108 ? 14.227 9.029 -10.294 1.00 86.19 108 PHE A CA 1
ATOM 871 C C . PHE A 1 108 ? 14.104 10.553 -10.299 1.00 86.19 108 PHE A C 1
ATOM 873 O O . PHE A 1 108 ? 13.005 11.081 -10.159 1.00 86.19 108 PHE A O 1
ATOM 880 N N . GLY A 1 109 ? 15.220 11.264 -10.494 1.00 86.06 109 GLY A N 1
ATOM 881 C CA . GLY A 1 109 ? 15.235 12.727 -10.500 1.00 86.06 109 GLY A CA 1
ATOM 882 C C . GLY A 1 109 ? 14.392 13.333 -11.624 1.00 86.06 109 GLY A C 1
ATOM 883 O O . GLY A 1 109 ? 13.772 14.376 -11.423 1.00 86.06 109 GLY A O 1
ATOM 884 N N . TYR A 1 110 ? 14.314 12.661 -12.777 1.00 87.88 110 TYR A N 1
ATOM 885 C CA . TYR A 1 110 ? 13.464 13.094 -13.882 1.00 87.88 110 TYR A CA 1
ATOM 886 C C . TYR A 1 110 ? 11.985 12.948 -13.510 1.00 87.88 110 TYR A C 1
ATOM 888 O O . TYR A 1 110 ? 11.254 13.938 -13.530 1.00 87.88 110 TYR A O 1
ATOM 896 N N . TYR A 1 111 ? 11.564 11.754 -13.078 1.00 88.50 111 TYR A N 1
ATOM 897 C CA . TYR A 1 111 ? 10.162 11.488 -12.736 1.00 88.50 111 TYR A CA 1
ATOM 898 C C . TYR A 1 111 ? 9.663 12.250 -11.515 1.00 88.50 111 TYR A C 1
ATOM 900 O O . TYR A 1 111 ? 8.517 12.693 -11.494 1.00 88.50 111 TYR A O 1
ATOM 908 N N . PHE A 1 112 ? 10.533 12.483 -10.535 1.00 89.44 112 PHE A N 1
ATOM 909 C CA . PHE A 1 112 ? 10.208 13.331 -9.397 1.00 89.44 112 PHE A CA 1
ATOM 910 C C . PHE A 1 112 ? 9.959 14.784 -9.831 1.00 89.44 112 PHE A C 1
ATOM 912 O O . PHE A 1 112 ? 9.005 15.407 -9.373 1.00 89.44 112 PHE A O 1
ATOM 919 N N . LYS A 1 113 ? 10.766 15.313 -10.763 1.00 91.19 113 LYS A N 1
ATOM 920 C CA . LYS A 1 113 ? 10.626 16.686 -11.274 1.00 91.19 113 LYS A CA 1
ATOM 921 C C . LYS A 1 113 ? 9.343 16.890 -12.079 1.00 91.19 113 LYS A C 1
ATOM 923 O O . LYS A 1 113 ? 8.724 17.942 -11.955 1.00 91.19 113 LYS A O 1
ATOM 928 N N . VAL A 1 114 ? 8.951 15.911 -12.894 1.00 91.06 114 VAL A N 1
ATOM 929 C CA . VAL A 1 114 ? 7.691 15.973 -13.662 1.00 91.06 114 VAL A CA 1
ATOM 930 C C . VAL A 1 114 ? 6.471 15.520 -12.853 1.00 91.06 114 VAL A C 1
ATOM 932 O O . VAL A 1 114 ? 5.362 15.543 -13.372 1.00 91.06 114 VAL A O 1
ATOM 935 N N . MET A 1 115 ? 6.665 15.134 -11.585 1.00 90.75 115 MET A N 1
ATOM 936 C CA . MET A 1 115 ? 5.626 14.631 -10.679 1.00 90.75 115 MET A CA 1
ATOM 937 C C . MET A 1 115 ? 4.839 13.429 -11.232 1.00 90.75 115 MET A C 1
ATOM 939 O O . MET A 1 115 ? 3.674 13.225 -10.889 1.00 90.75 115 MET A O 1
ATOM 943 N N . ASP A 1 116 ? 5.482 12.594 -12.050 1.00 89.94 116 ASP A N 1
ATOM 944 C CA . ASP A 1 116 ? 4.881 11.359 -12.554 1.00 89.94 116 ASP A CA 1
ATOM 945 C C . ASP A 1 116 ? 5.107 10.228 -11.543 1.00 89.94 116 ASP A C 1
ATOM 947 O O . ASP A 1 116 ? 6.087 9.478 -11.591 1.00 89.94 116 ASP A O 1
ATOM 951 N N . LEU A 1 117 ? 4.189 10.139 -10.579 1.00 89.38 117 LEU A N 1
ATOM 952 C CA . LEU A 1 117 ? 4.229 9.146 -9.505 1.00 89.38 117 LEU A CA 1
ATOM 953 C C . LEU A 1 117 ? 4.132 7.708 -10.029 1.00 89.38 117 LEU A C 1
ATOM 955 O O . LEU A 1 117 ? 4.721 6.806 -9.435 1.00 89.38 117 LEU A O 1
ATOM 959 N N . HIS A 1 118 ? 3.422 7.494 -11.138 1.00 87.69 118 HIS A N 1
ATOM 960 C CA . HIS A 1 118 ? 3.251 6.170 -11.723 1.00 87.69 118 HIS A CA 1
ATOM 961 C C . HIS A 1 118 ? 4.579 5.650 -12.286 1.00 87.69 118 HIS A C 1
ATOM 963 O O . HIS A 1 118 ? 5.034 4.563 -11.929 1.00 87.69 118 HIS A O 1
ATOM 969 N N . ARG A 1 119 ? 5.278 6.462 -13.087 1.00 89.25 119 ARG A N 1
ATOM 970 C CA . ARG A 1 119 ? 6.594 6.087 -13.635 1.00 89.25 119 ARG A CA 1
ATOM 971 C C . ARG A 1 119 ? 7.700 6.074 -12.585 1.00 89.25 119 ARG A C 1
ATOM 973 O O . ARG A 1 119 ? 8.657 5.304 -12.698 1.00 89.25 119 ARG A O 1
ATOM 980 N N . LEU A 1 120 ? 7.569 6.890 -11.542 1.00 91.06 120 LEU A N 1
ATOM 981 C CA . LEU A 1 120 ? 8.450 6.846 -10.379 1.00 91.06 120 LEU A CA 1
ATOM 982 C C . LEU A 1 120 ? 8.319 5.503 -9.648 1.00 91.06 120 LEU A C 1
ATOM 984 O O . LEU A 1 120 ? 9.333 4.876 -9.351 1.00 91.06 120 LEU A O 1
ATOM 988 N N . LEU A 1 121 ? 7.095 5.015 -9.439 1.00 91.88 121 LEU A N 1
ATOM 989 C CA . LEU A 1 121 ? 6.834 3.696 -8.861 1.00 91.88 121 LEU A CA 1
ATOM 990 C C . LEU A 1 121 ? 7.407 2.561 -9.729 1.00 91.88 121 LEU A C 1
ATOM 992 O O . LEU A 1 121 ? 8.070 1.662 -9.208 1.00 91.88 121 LEU A O 1
ATOM 996 N N . HIS A 1 122 ? 7.240 2.627 -11.052 1.00 92.12 122 HIS A N 1
ATOM 997 C CA . HIS A 1 122 ? 7.863 1.669 -11.977 1.00 92.12 122 HIS A CA 1
ATOM 998 C C . HIS A 1 122 ? 9.389 1.711 -11.923 1.00 92.12 122 HIS A C 1
ATOM 1000 O O . HIS A 1 122 ? 10.036 0.666 -11.930 1.00 92.12 122 HIS A O 1
ATOM 1006 N N . SER A 1 123 ? 9.973 2.903 -11.788 1.00 91.25 123 SER A N 1
ATOM 1007 C CA . SER A 1 123 ? 11.420 3.068 -11.609 1.00 91.25 123 SER A CA 1
ATOM 1008 C C . SER A 1 123 ? 11.907 2.460 -10.293 1.00 91.25 123 SER A C 1
ATOM 1010 O O . SER A 1 123 ? 12.968 1.840 -10.270 1.00 91.25 123 SER A O 1
ATOM 1012 N N . PHE A 1 124 ? 11.131 2.576 -9.209 1.00 91.19 124 PHE A N 1
ATOM 1013 C CA . PHE A 1 124 ? 11.428 1.889 -7.948 1.00 91.19 124 PHE A CA 1
ATOM 1014 C C . PHE A 1 124 ? 11.350 0.373 -8.107 1.00 91.19 124 PHE A C 1
ATOM 1016 O O . PHE A 1 124 ? 12.254 -0.334 -7.669 1.00 91.19 124 PHE A O 1
ATOM 1023 N N . THR A 1 125 ? 10.311 -0.115 -8.782 1.00 93.25 125 THR A N 1
ATOM 1024 C CA . THR A 1 125 ? 10.112 -1.544 -9.058 1.00 93.25 125 THR A CA 1
ATOM 1025 C C . THR A 1 125 ? 11.263 -2.126 -9.877 1.00 93.25 125 THR A C 1
ATOM 1027 O O . THR A 1 125 ? 11.781 -3.203 -9.577 1.00 93.25 125 THR A O 1
ATOM 1030 N N . TYR A 1 126 ? 11.744 -1.359 -10.854 1.00 92.88 126 TYR A N 1
ATOM 1031 C CA . TYR A 1 126 ? 12.865 -1.729 -11.709 1.00 92.88 126 TYR A CA 1
ATOM 1032 C C . TYR A 1 126 ? 14.176 -1.956 -10.934 1.00 92.88 126 TYR A C 1
ATOM 1034 O O . TYR A 1 126 ? 15.014 -2.749 -11.372 1.00 92.88 126 TYR A O 1
ATOM 1042 N N . LEU A 1 127 ? 14.374 -1.318 -9.769 1.00 91.19 127 LEU A N 1
ATOM 1043 C CA . LEU A 1 127 ? 15.597 -1.495 -8.968 1.00 91.19 127 LEU A CA 1
ATOM 1044 C C . LEU A 1 127 ? 15.814 -2.946 -8.544 1.00 91.19 127 LEU A C 1
ATOM 1046 O O . LEU A 1 127 ? 16.954 -3.410 -8.553 1.00 91.19 127 LEU A O 1
ATOM 1050 N N . PHE A 1 128 ? 14.737 -3.649 -8.193 1.00 92.50 128 PHE A N 1
ATOM 1051 C CA . PHE A 1 128 ? 14.802 -5.009 -7.657 1.00 92.50 128 PHE A CA 1
ATOM 1052 C C . PHE A 1 128 ? 14.181 -6.062 -8.581 1.00 92.50 128 PHE A C 1
ATOM 1054 O O . PHE A 1 128 ? 14.627 -7.204 -8.553 1.00 92.50 128 PHE A O 1
ATOM 1061 N N . SER A 1 129 ? 13.201 -5.700 -9.417 1.00 92.56 129 SER A N 1
ATOM 1062 C CA . SER A 1 129 ? 12.544 -6.632 -10.346 1.00 92.56 129 SER A CA 1
ATOM 1063 C C . SER A 1 129 ? 13.134 -6.596 -11.759 1.00 92.56 129 SER A C 1
ATOM 1065 O O . SER A 1 129 ? 12.907 -7.519 -12.537 1.00 92.56 129 SER A O 1
ATOM 1067 N N . LYS A 1 130 ? 13.911 -5.560 -12.118 1.00 92.62 130 LYS A N 1
ATOM 1068 C CA . LYS A 1 130 ? 14.365 -5.327 -13.506 1.00 92.62 130 LYS A CA 1
ATOM 1069 C C . LYS A 1 130 ? 13.181 -5.430 -14.472 1.00 92.62 130 LYS A C 1
ATOM 1071 O O . LYS A 1 130 ? 12.128 -4.924 -14.131 1.00 92.62 130 LYS A O 1
ATOM 1076 N N . LEU A 1 131 ? 13.323 -6.069 -15.633 1.00 92.88 131 LEU A N 1
ATOM 1077 C CA . LEU A 1 131 ? 12.223 -6.316 -16.577 1.00 92.88 131 LEU A CA 1
ATOM 1078 C C . LEU A 1 131 ? 11.466 -7.624 -16.282 1.00 92.88 131 LEU A C 1
ATOM 1080 O O . LEU A 1 131 ? 10.958 -8.256 -17.199 1.00 92.88 131 LEU A O 1
ATOM 1084 N N . ASN A 1 132 ? 11.415 -8.073 -15.025 1.00 94.44 132 ASN A N 1
ATOM 1085 C CA . ASN A 1 132 ? 10.580 -9.209 -14.645 1.00 94.44 132 ASN A CA 1
ATOM 1086 C C . ASN A 1 132 ? 9.140 -8.723 -14.368 1.00 94.44 132 ASN A C 1
ATOM 1088 O O . ASN A 1 132 ? 8.966 -7.972 -13.397 1.00 94.44 132 ASN A O 1
ATOM 1092 N N . PRO A 1 133 ? 8.127 -9.156 -15.153 1.00 94.62 133 PRO A N 1
ATOM 1093 C CA . PRO A 1 133 ? 6.730 -8.736 -14.993 1.00 94.62 133 PRO A CA 1
ATOM 1094 C C . PRO A 1 133 ? 6.169 -9.001 -13.596 1.00 94.62 133 PRO A C 1
ATOM 1096 O O . PRO A 1 133 ? 5.411 -8.192 -13.061 1.00 94.62 133 PRO A O 1
ATOM 1099 N N . PHE A 1 134 ? 6.614 -10.087 -12.957 1.00 95.94 134 PHE A N 1
ATOM 1100 C CA . PHE A 1 134 ? 6.121 -10.513 -11.651 1.00 95.94 134 PHE A CA 1
ATOM 1101 C C . PHE A 1 134 ? 6.171 -9.399 -10.600 1.00 95.94 134 PHE A C 1
ATOM 1103 O O . PHE A 1 134 ? 5.200 -9.188 -9.875 1.00 95.94 134 PHE A O 1
ATOM 1110 N N . GLY A 1 135 ? 7.279 -8.653 -10.509 1.00 94.94 135 GLY A N 1
ATOM 1111 C CA . GLY A 1 135 ? 7.410 -7.600 -9.498 1.00 94.94 135 GLY A CA 1
ATOM 1112 C C . GLY A 1 135 ? 6.496 -6.401 -9.748 1.00 94.94 135 GLY A C 1
ATOM 1113 O O . GLY A 1 135 ? 5.974 -5.829 -8.790 1.00 94.94 135 GLY A O 1
ATOM 1114 N N . TYR A 1 136 ? 6.244 -6.059 -11.012 1.00 94.75 136 TYR A N 1
ATOM 1115 C CA . TYR A 1 136 ? 5.302 -4.997 -11.379 1.00 94.75 136 TYR A CA 1
ATOM 1116 C C . TYR A 1 136 ? 3.868 -5.402 -11.066 1.00 94.75 136 TYR A C 1
ATOM 1118 O O . TYR A 1 136 ? 3.137 -4.651 -10.420 1.00 94.75 136 TYR A O 1
ATOM 1126 N N . HIS A 1 137 ? 3.490 -6.628 -11.425 1.00 95.00 137 HIS A N 1
ATOM 1127 C CA . HIS A 1 137 ? 2.176 -7.172 -11.102 1.00 95.00 137 HIS A CA 1
ATOM 1128 C C . HIS A 1 137 ? 1.958 -7.274 -9.590 1.00 95.00 137 HIS A C 1
ATOM 1130 O O . HIS A 1 137 ? 0.896 -6.898 -9.095 1.00 95.00 137 HIS A O 1
ATOM 1136 N N . LEU A 1 138 ? 2.974 -7.692 -8.832 1.00 95.44 138 LEU A N 1
ATOM 1137 C CA . LEU A 1 138 ? 2.907 -7.755 -7.374 1.00 95.44 138 LEU A CA 1
ATOM 1138 C C . LEU A 1 138 ? 2.668 -6.374 -6.747 1.00 95.44 138 LEU A C 1
ATOM 1140 O O . LEU A 1 138 ? 1.842 -6.240 -5.837 1.00 95.44 138 LEU A O 1
ATOM 1144 N N . ILE A 1 139 ? 3.359 -5.339 -7.233 1.00 94.75 139 ILE A N 1
ATOM 1145 C CA . ILE A 1 139 ? 3.146 -3.967 -6.764 1.00 94.75 139 ILE A CA 1
ATOM 1146 C C . ILE A 1 139 ? 1.753 -3.463 -7.139 1.00 94.75 139 ILE A C 1
ATOM 1148 O O . ILE A 1 139 ? 1.072 -2.900 -6.280 1.00 94.75 139 ILE A O 1
ATOM 1152 N N . ASN A 1 140 ? 1.287 -3.719 -8.362 1.00 93.38 140 ASN A N 1
ATOM 1153 C CA . ASN A 1 140 ? -0.058 -3.339 -8.791 1.00 93.38 140 ASN A CA 1
ATOM 1154 C C . ASN A 1 140 ? -1.137 -3.986 -7.907 1.00 93.38 140 ASN A C 1
ATOM 1156 O O . ASN A 1 140 ? -2.024 -3.287 -7.416 1.00 93.38 140 ASN A O 1
ATOM 1160 N N . ILE A 1 141 ? -1.024 -5.288 -7.617 1.00 95.50 141 ILE A N 1
ATOM 1161 C CA . ILE A 1 141 ? -1.943 -6.001 -6.713 1.00 95.50 141 ILE A CA 1
ATOM 1162 C C . ILE A 1 141 ? -1.876 -5.423 -5.293 1.00 95.50 141 ILE A C 1
ATOM 1164 O O . ILE A 1 141 ? -2.910 -5.258 -4.641 1.00 95.50 141 ILE A O 1
ATOM 1168 N N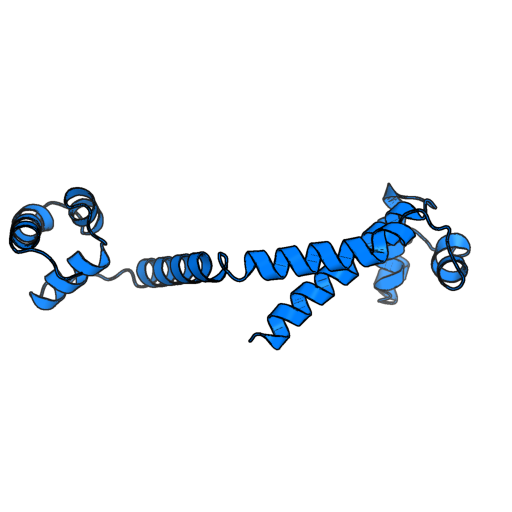 . SER A 1 142 ? -0.682 -5.06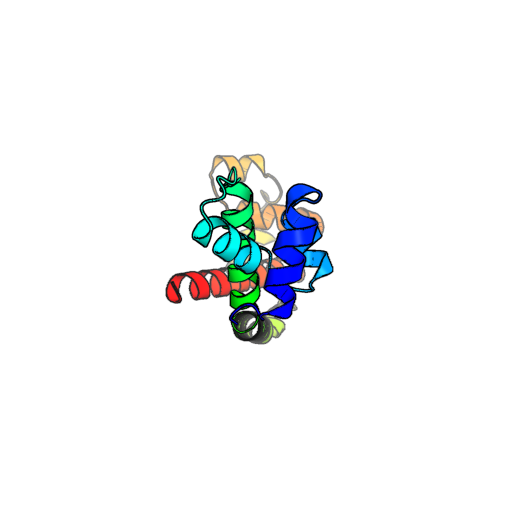9 -4.811 1.00 95.31 142 SER A N 1
ATOM 1169 C CA . SER A 1 142 ? -0.494 -4.470 -3.481 1.00 95.31 142 SER A CA 1
ATOM 1170 C C . SER A 1 142 ? -1.161 -3.096 -3.372 1.00 95.31 142 SER A C 1
ATOM 1172 O O . SER A 1 142 ? -1.853 -2.812 -2.389 1.00 95.31 142 SER A O 1
ATOM 1174 N N . ILE A 1 143 ? -1.007 -2.252 -4.396 1.00 95.25 143 ILE A N 1
ATOM 1175 C CA . ILE A 1 143 ? -1.665 -0.943 -4.469 1.00 95.25 143 ILE A CA 1
ATOM 1176 C C . ILE A 1 143 ? -3.175 -1.121 -4.559 1.00 95.25 143 ILE A C 1
ATOM 1178 O O . ILE A 1 143 ? -3.896 -0.512 -3.772 1.00 95.25 143 ILE A O 1
ATOM 1182 N N . HIS A 1 144 ? -3.657 -1.991 -5.448 1.00 95.56 144 HIS A N 1
ATOM 1183 C CA . HIS A 1 144 ? -5.084 -2.271 -5.589 1.00 95.56 144 HIS A CA 1
ATOM 1184 C C . HIS A 1 144 ? -5.700 -2.725 -4.259 1.00 95.56 144 HIS A C 1
ATOM 1186 O O . HIS A 1 144 ? -6.683 -2.150 -3.797 1.00 95.56 144 HIS A O 1
ATOM 1192 N N . THR A 1 145 ? -5.063 -3.684 -3.583 1.00 96.25 145 THR A N 1
ATOM 1193 C CA . THR A 1 145 ? -5.499 -4.174 -2.268 1.00 96.25 145 THR A CA 1
ATOM 1194 C C . THR A 1 145 ? -5.523 -3.049 -1.230 1.00 96.25 145 THR A C 1
ATOM 1196 O O . THR A 1 145 ? -6.472 -2.935 -0.454 1.00 96.25 145 THR A O 1
ATOM 1199 N N . THR A 1 146 ? -4.517 -2.172 -1.236 1.00 95.75 146 THR A N 1
ATOM 1200 C CA . THR A 1 146 ? -4.469 -1.006 -0.342 1.00 95.75 146 THR A CA 1
ATOM 1201 C C . THR A 1 146 ? -5.635 -0.054 -0.609 1.00 95.75 146 THR A C 1
ATOM 1203 O O . THR A 1 146 ? -6.299 0.371 0.334 1.00 95.75 146 THR A O 1
ATOM 1206 N N . VAL A 1 147 ? -5.939 0.239 -1.877 1.00 96.19 147 VAL A N 1
ATOM 1207 C CA . VAL A 1 147 ? -7.083 1.078 -2.270 1.00 96.19 147 VAL A CA 1
ATOM 1208 C C . VAL A 1 147 ? -8.403 0.455 -1.818 1.00 96.19 147 VAL A C 1
ATOM 1210 O O . VAL A 1 147 ? -9.231 1.165 -1.256 1.00 96.19 147 VAL A O 1
ATOM 1213 N N . VAL A 1 148 ? -8.591 -0.858 -1.980 1.00 95.75 148 VAL A N 1
ATOM 1214 C CA . VAL A 1 148 ? -9.794 -1.571 -1.507 1.00 95.75 148 VAL A CA 1
ATOM 1215 C C . VAL A 1 148 ? -9.968 -1.422 0.009 1.00 95.75 148 VAL A C 1
ATOM 1217 O O . VAL A 1 148 ? -11.066 -1.123 0.480 1.00 95.75 148 VAL A O 1
ATOM 1220 N N . ILE A 1 149 ? -8.890 -1.575 0.784 1.00 94.38 149 ILE A N 1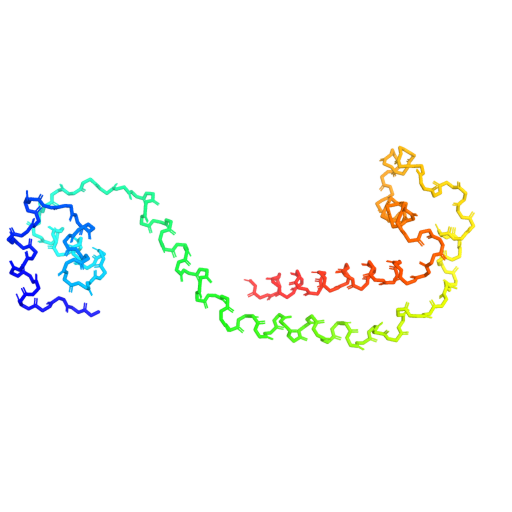
ATOM 1221 C CA . ILE A 1 149 ? -8.921 -1.392 2.243 1.00 94.38 149 ILE A CA 1
ATOM 1222 C C . ILE A 1 149 ? -9.252 0.061 2.606 1.00 94.38 149 ILE A C 1
ATOM 1224 O O . ILE A 1 149 ? -10.093 0.303 3.473 1.00 94.38 149 ILE A O 1
ATOM 1228 N N . LEU A 1 150 ? -8.609 1.033 1.952 1.00 94.38 150 LEU A N 1
ATOM 1229 C CA . LEU A 1 150 ? -8.865 2.456 2.186 1.00 94.38 150 LEU A CA 1
ATOM 1230 C C . LEU A 1 150 ? -10.312 2.827 1.853 1.00 94.38 150 LEU A C 1
ATOM 1232 O O . LEU A 1 150 ? -10.953 3.519 2.640 1.00 94.38 150 LEU A O 1
ATOM 1236 N N . LEU A 1 151 ? -10.845 2.322 0.739 1.00 95.19 151 LEU A N 1
ATOM 1237 C CA . LEU A 1 151 ? -12.236 2.513 0.339 1.00 95.19 151 LEU A CA 1
ATOM 1238 C C . LEU A 1 151 ? -13.195 1.918 1.376 1.00 95.19 151 LEU A C 1
ATOM 1240 O O . LEU A 1 151 ? -14.161 2.569 1.763 1.00 95.19 151 LEU A O 1
ATOM 1244 N N . PHE A 1 152 ? -12.912 0.711 1.873 1.00 93.06 152 PHE A N 1
ATOM 1245 C CA . PHE A 1 152 ? -13.702 0.092 2.935 1.00 93.06 152 PHE A CA 1
ATOM 1246 C C . PHE A 1 152 ? -13.729 0.955 4.204 1.00 93.06 152 PHE A C 1
ATOM 1248 O O . PHE A 1 152 ? -14.795 1.153 4.784 1.00 93.06 152 PHE A O 1
ATOM 1255 N N . TYR A 1 153 ? -12.585 1.504 4.624 1.00 90.69 153 TYR A N 1
ATOM 1256 C CA . TYR A 1 153 ? -12.540 2.423 5.763 1.00 90.69 153 TYR A CA 1
ATOM 1257 C C . TYR A 1 153 ? -13.269 3.740 5.493 1.00 90.69 153 TYR A C 1
ATOM 1259 O O . TYR A 1 153 ? -13.953 4.238 6.383 1.00 90.69 153 TYR A O 1
ATOM 1267 N N . PHE A 1 154 ? -13.147 4.284 4.282 1.00 91.88 154 PHE A N 1
ATOM 1268 C CA . PHE A 1 154 ? -13.814 5.519 3.884 1.00 91.88 154 PHE A CA 1
ATOM 1269 C C . PHE A 1 154 ? -15.340 5.378 3.881 1.00 91.88 154 PHE A C 1
ATOM 1271 O O . PHE A 1 154 ? -16.019 6.242 4.414 1.00 91.88 154 PHE A O 1
ATOM 1278 N N . LEU A 1 155 ? -15.872 4.280 3.333 1.00 92.56 155 LEU A N 1
ATOM 1279 C CA . LEU A 1 155 ? -17.318 4.031 3.236 1.00 92.56 155 LEU A CA 1
ATOM 1280 C C . LEU A 1 155 ? -17.961 3.574 4.547 1.00 92.56 155 LEU A C 1
ATOM 1282 O O . LEU A 1 155 ? -19.179 3.628 4.696 1.00 92.56 155 LEU A O 1
ATOM 1286 N N . ARG A 1 156 ? -17.163 3.034 5.468 1.00 83.94 156 ARG A N 1
ATOM 1287 C CA . ARG A 1 156 ? -17.653 2.565 6.762 1.00 83.94 156 ARG A CA 1
ATOM 1288 C C . ARG A 1 156 ? -17.819 3.695 7.783 1.00 83.94 156 ARG A C 1
ATOM 1290 O O . ARG A 1 156 ? -18.620 3.531 8.707 1.00 83.94 156 ARG A O 1
ATOM 1297 N N . ASN A 1 157 ? -17.004 4.743 7.676 1.00 62.31 157 ASN A N 1
ATOM 1298 C CA . ASN A 1 157 ? -17.084 5.937 8.521 1.00 62.31 157 ASN A CA 1
ATOM 1299 C C . ASN A 1 157 ? -18.263 6.823 8.115 1.00 62.31 157 ASN A C 1
ATOM 1301 O O . ASN A 1 157 ? -18.816 7.463 9.036 1.00 62.31 157 ASN A O 1
#

Radius of gyration: 28.15 Å; chains: 1; bounding box: 36×32×78 Å

Sequence (157 aa):
MPLSKSQKKIINKKYPKNSVSQTAKSIGVEEDLVLKYLEKKGVKIKRNKISLEKNREVRLWGKFFKRTDLVILSLVFLSILVYINSLWGDFVSDDISTIVDNHLLGTFGYYFKVMDLHRLLHSFTYLFSKLNPFGYHLINISIHTTVVILLFYFLRN

Secondary structure (DSSP, 8-state):
-PPPHHHHHHHHHHTTTS-HHHHHHHHT--HHHHHHHHHHTT------HHHHHHHHHHHHHHHHHHHHHHHHHHHHHHHHHHHGGGGGPPP-THHIIIIIS-TTTT-HHHHHHTT-HHHHHHHHHHHHHTT-HHHHHHHHHHHHHHHHHHHHHHHH-